Protein AF-A0AAD7H2V1-F1 (afdb_monomer_lite)

Organism: Mycena rosella (NCBI:txid1033263)

pLDDT: mean 71.73, std 13.15, range [46.28, 95.5]

Radius of gyration: 31.64 Å; chains: 1; bounding box: 68×43×81 Å

Foldseek 3Di:
DDDDDDPDDDPPPDPPPPPDPPPPVNDDCVVVVVVCVVPDDPCNVPVPPPCPPPPPPPDPDPPDPVVVVVVVVVVVVVVVVVPDPPDCVVVVCCVVVVPPDDCPPVNVVVVVVVVVLVVQLVVQLVVCVVVVPPPSVVVSPLPDDPVDHDDVPSDDDD

Structure (mmCIF, N/CA/C/O backbone):
data_AF-A0AAD7H2V1-F1
#
_entry.id   AF-A0AAD7H2V1-F1
#
loop_
_atom_site.group_PDB
_atom_site.id
_atom_site.type_symbol
_atom_site.label_atom_id
_atom_site.label_alt_id
_atom_site.label_comp_id
_atom_site.label_asym_id
_atom_site.label_entity_id
_atom_site.label_seq_id
_atom_site.pdbx_PDB_ins_code
_atom_site.Cartn_x
_atom_site.Cartn_y
_atom_site.Cartn_z
_atom_site.occupancy
_atom_site.B_iso_or_equiv
_atom_site.auth_seq_id
_atom_site.auth_comp_id
_atom_site.auth_asym_id
_atom_site.auth_atom_id
_atom_site.pdbx_PDB_model_num
ATOM 1 N N . MET A 1 1 ? -33.883 4.199 36.627 1.00 48.06 1 MET A N 1
ATOM 2 C CA . MET A 1 1 ? -34.108 5.143 35.513 1.00 48.06 1 MET A CA 1
ATOM 3 C C . MET A 1 1 ? -33.776 4.418 34.221 1.00 48.06 1 MET A C 1
ATOM 5 O O . MET A 1 1 ? -32.608 4.176 33.954 1.00 48.06 1 MET A O 1
ATOM 9 N N . THR A 1 2 ? -34.795 3.952 33.507 1.00 51.78 2 THR A N 1
ATOM 10 C CA . THR A 1 2 ? -34.675 3.191 32.256 1.00 51.78 2 THR A CA 1
ATOM 11 C C . THR A 1 2 ? -34.676 4.159 31.074 1.00 51.78 2 THR A C 1
ATOM 13 O O . THR A 1 2 ? -35.550 5.018 30.980 1.00 51.78 2 THR A O 1
ATOM 16 N N . LEU A 1 3 ? -33.671 4.067 30.200 1.00 53.50 3 LEU A N 1
ATOM 17 C CA . LEU A 1 3 ? -33.592 4.879 28.982 1.00 53.50 3 LEU A CA 1
ATOM 18 C C . LEU A 1 3 ? -34.481 4.267 27.881 1.00 53.50 3 LEU A C 1
ATOM 20 O O . LEU A 1 3 ? -34.528 3.040 27.771 1.00 53.50 3 LEU A O 1
ATOM 24 N N . PRO A 1 4 ? -35.176 5.083 27.067 1.00 63.28 4 PRO A N 1
ATOM 25 C CA . PRO A 1 4 ? -36.036 4.588 25.995 1.00 63.28 4 PRO A CA 1
ATOM 26 C C . PRO A 1 4 ? -35.207 3.992 24.847 1.00 63.28 4 PRO A C 1
ATOM 28 O O . PRO A 1 4 ? -34.245 4.603 24.379 1.00 63.28 4 PRO A O 1
ATOM 31 N N . SER A 1 5 ? -35.584 2.796 24.379 1.00 64.69 5 SER A N 1
ATOM 32 C CA . SER A 1 5 ? -34.931 2.136 23.245 1.00 64.69 5 SER A CA 1
ATOM 33 C C . SER A 1 5 ? -35.328 2.817 21.936 1.00 64.69 5 SER A C 1
ATOM 35 O O . SER A 1 5 ? -36.492 2.780 21.535 1.00 64.69 5 SER A O 1
ATOM 37 N N . VAL A 1 6 ? -34.360 3.417 21.251 1.00 64.06 6 VAL A N 1
ATOM 38 C CA . VAL A 1 6 ? -34.561 3.951 19.904 1.00 64.06 6 VAL A CA 1
ATOM 39 C C . VAL A 1 6 ? -34.468 2.784 18.921 1.00 64.06 6 VAL A C 1
ATOM 41 O O . VAL A 1 6 ? -33.397 2.214 18.727 1.00 64.06 6 VAL A O 1
ATOM 44 N N . LEU A 1 7 ? -35.600 2.416 18.317 1.00 57.72 7 LEU A N 1
ATOM 45 C CA . LEU A 1 7 ? -35.663 1.500 17.176 1.00 57.72 7 LEU A CA 1
ATOM 46 C C . LEU A 1 7 ? -35.036 2.192 15.958 1.00 57.72 7 LEU A C 1
ATOM 48 O O . LEU A 1 7 ? -35.721 2.864 15.189 1.00 57.72 7 LEU A O 1
ATOM 52 N N . VAL A 1 8 ? -33.719 2.066 15.800 1.00 63.28 8 VAL A N 1
ATOM 53 C CA . VAL A 1 8 ? -33.036 2.451 14.562 1.00 63.28 8 VAL A CA 1
ATOM 54 C C . VAL A 1 8 ? -33.149 1.266 13.611 1.00 63.28 8 VAL A C 1
ATOM 56 O O . VAL A 1 8 ? -32.552 0.221 13.850 1.00 63.28 8 VAL A O 1
ATOM 59 N N . ALA A 1 9 ? -33.960 1.407 12.563 1.00 62.06 9 ALA A N 1
ATOM 60 C CA . ALA A 1 9 ? -34.000 0.429 11.486 1.00 62.06 9 ALA A CA 1
ATOM 61 C C . ALA A 1 9 ? -32.610 0.349 10.837 1.00 62.06 9 ALA A C 1
ATOM 63 O O . ALA A 1 9 ? -32.081 1.364 10.378 1.00 62.06 9 ALA A O 1
ATOM 64 N N . ASP A 1 10 ? -32.032 -0.849 10.829 1.00 59.53 10 ASP A N 1
ATOM 65 C CA . ASP A 1 10 ? -30.722 -1.133 10.256 1.00 59.53 10 ASP A CA 1
ATOM 66 C C . ASP A 1 10 ? -30.807 -0.944 8.733 1.00 59.53 10 ASP A C 1
ATOM 68 O O . ASP A 1 10 ? -31.414 -1.743 8.013 1.00 59.53 10 ASP A O 1
ATOM 72 N N . GLN A 1 11 ? -30.322 0.196 8.234 1.00 60.22 11 GLN A N 1
ATOM 73 C CA . GLN A 1 11 ? -30.370 0.475 6.804 1.00 60.22 11 GLN A CA 1
ATOM 74 C C . GLN A 1 11 ? -29.371 -0.439 6.099 1.00 60.22 11 GLN A C 1
ATOM 76 O O . GLN A 1 11 ? -28.164 -0.319 6.300 1.00 60.22 11 GLN A O 1
ATOM 81 N N . SER A 1 12 ? -29.874 -1.335 5.244 1.00 62.66 12 SER A N 1
ATOM 82 C CA . SER A 1 12 ? -29.047 -2.207 4.408 1.00 62.66 12 SER A CA 1
ATOM 83 C C . SER A 1 12 ? -27.957 -1.387 3.714 1.00 62.66 12 SER A C 1
ATOM 85 O O . SER A 1 12 ? -28.278 -0.415 3.019 1.00 62.66 12 SER A O 1
ATOM 87 N N . SER A 1 13 ? -26.695 -1.781 3.884 1.00 65.69 13 SER A N 1
ATOM 88 C CA . SER A 1 13 ? -25.516 -1.136 3.305 1.00 65.69 13 SER A CA 1
ATOM 89 C C . SER A 1 13 ? -25.514 -1.254 1.779 1.00 65.69 13 SER A C 1
ATOM 91 O O . SER A 1 13 ? -24.813 -2.062 1.173 1.00 65.69 13 SER A O 1
ATOM 93 N N . LYS A 1 14 ? -26.321 -0.429 1.110 1.00 62.25 14 LYS A N 1
ATOM 94 C CA . LYS A 1 14 ? -26.187 -0.251 -0.333 1.00 62.25 14 LYS A CA 1
ATOM 95 C C . LYS A 1 14 ? -24.824 0.392 -0.588 1.00 62.25 14 LYS A C 1
ATOM 97 O O . LYS A 1 14 ? -24.522 1.411 0.039 1.00 62.25 14 LYS A O 1
ATOM 102 N N . PRO A 1 15 ? -23.998 -0.162 -1.492 1.00 65.62 15 PRO A N 1
ATOM 103 C CA . PRO A 1 15 ? -22.748 0.480 -1.851 1.00 65.62 15 PRO A CA 1
ATOM 104 C C . PRO A 1 15 ? -23.058 1.879 -2.385 1.00 65.62 15 PRO A C 1
ATOM 106 O O . PRO A 1 15 ? -23.955 2.063 -3.221 1.00 65.62 15 PRO A O 1
ATOM 109 N N . PHE A 1 16 ? -22.338 2.861 -1.846 1.00 56.75 16 PHE A N 1
ATOM 110 C CA . PHE A 1 16 ? -22.452 4.261 -2.226 1.00 56.75 16 PHE A CA 1
ATOM 111 C C . PHE A 1 16 ? -22.282 4.385 -3.749 1.00 56.75 16 PHE A C 1
ATOM 113 O O . PHE A 1 16 ? -21.287 3.918 -4.298 1.00 56.75 16 PHE A O 1
ATOM 120 N N . GLY A 1 17 ? -23.277 4.958 -4.435 1.00 60.47 17 GLY A N 1
ATOM 121 C CA . GLY A 1 17 ? -23.267 5.141 -5.895 1.00 60.47 17 GLY A CA 1
ATOM 122 C C . GLY A 1 17 ? -24.005 4.084 -6.731 1.00 60.47 17 GLY A C 1
ATOM 123 O O . GLY A 1 17 ? -24.040 4.215 -7.948 1.00 60.47 17 GLY A O 1
ATOM 124 N N . SER A 1 18 ? -24.637 3.070 -6.126 1.00 57.72 18 SER A N 1
ATOM 125 C CA . SER A 1 18 ? -25.374 2.027 -6.875 1.00 57.72 18 SER A CA 1
ATOM 126 C C . SER A 1 18 ? -26.819 2.379 -7.264 1.00 57.72 18 SER A C 1
ATOM 128 O O . SER A 1 18 ? -27.452 1.624 -7.998 1.00 57.72 18 SER A O 1
ATOM 130 N N . SER A 1 19 ? -27.371 3.498 -6.781 1.00 54.50 19 SER A N 1
ATOM 131 C CA . SER A 1 19 ? -28.797 3.827 -6.946 1.00 54.50 19 SER A CA 1
ATOM 132 C C . SER A 1 19 ? -29.130 4.740 -8.125 1.00 54.50 19 SER A C 1
ATOM 134 O O . SER A 1 19 ? -30.302 5.052 -8.321 1.00 54.50 19 SER A O 1
ATOM 136 N N . LEU A 1 20 ? -28.150 5.158 -8.924 1.00 58.44 20 LEU A N 1
ATOM 137 C CA . LEU A 1 20 ? -28.422 5.837 -10.185 1.00 58.44 20 LEU A CA 1
ATOM 138 C C . LEU A 1 20 ? -27.757 5.072 -11.323 1.00 58.44 20 LEU A C 1
ATOM 140 O O . LEU A 1 20 ? -26.535 4.984 -11.396 1.00 58.44 20 LEU A O 1
ATOM 144 N N . TYR A 1 21 ? -28.581 4.566 -12.239 1.00 59.75 21 TYR A N 1
ATOM 145 C CA . TYR A 1 21 ? -28.178 4.188 -13.589 1.00 59.75 21 TYR A CA 1
ATOM 146 C C . TYR A 1 21 ? -27.732 5.455 -14.336 1.00 59.75 21 TYR A C 1
ATOM 148 O O . TYR A 1 21 ? -28.441 5.982 -15.190 1.00 59.75 21 TYR A O 1
ATOM 156 N N . ILE A 1 22 ? -26.575 6.001 -13.965 1.00 59.75 22 ILE A N 1
ATOM 157 C CA . ILE A 1 22 ? -25.926 7.061 -14.725 1.00 59.75 22 ILE A CA 1
ATOM 158 C C . ILE A 1 22 ? -25.319 6.360 -15.934 1.00 59.75 22 ILE A C 1
ATOM 160 O O . ILE A 1 22 ? -24.298 5.681 -15.831 1.00 59.75 22 ILE A O 1
ATOM 164 N N . SER A 1 23 ? -26.017 6.451 -17.067 1.00 63.59 23 SER A N 1
ATOM 165 C CA . SER A 1 23 ? -25.497 6.012 -18.359 1.00 63.59 23 SER A CA 1
ATOM 166 C C . SER A 1 23 ? -24.095 6.596 -18.540 1.00 63.59 23 SER A C 1
ATOM 168 O O . SER A 1 23 ? -23.890 7.791 -18.342 1.00 63.59 23 SER A O 1
ATOM 170 N N . THR A 1 24 ? -23.113 5.773 -18.900 1.00 63.41 24 THR A N 1
ATOM 171 C CA . THR A 1 24 ? -21.698 6.174 -19.023 1.00 63.41 24 THR A CA 1
ATOM 172 C C . THR A 1 24 ? -21.468 7.323 -20.012 1.00 63.41 24 THR A C 1
ATOM 174 O O . THR A 1 24 ? -20.398 7.924 -20.019 1.00 63.41 24 THR A O 1
ATOM 177 N N . HIS A 1 25 ? -22.477 7.652 -20.822 1.00 68.69 25 HIS A N 1
ATOM 178 C CA . HIS A 1 25 ? -22.484 8.751 -21.781 1.00 68.69 25 HIS A CA 1
ATOM 179 C C . HIS A 1 25 ? -22.916 10.110 -21.204 1.00 68.69 25 HIS A C 1
ATOM 181 O O . HIS A 1 25 ? -22.810 11.107 -21.911 1.00 68.69 25 HIS A O 1
ATOM 187 N N . THR A 1 26 ? -23.404 10.182 -19.959 1.00 74.62 26 THR A N 1
ATOM 188 C CA . THR A 1 26 ? -23.864 11.448 -19.351 1.00 74.62 26 THR A CA 1
ATOM 189 C C . THR A 1 26 ? -22.861 12.074 -18.385 1.00 74.62 26 THR A C 1
ATOM 191 O O . THR A 1 26 ? -23.086 13.192 -17.923 1.00 74.62 26 THR A O 1
ATOM 194 N N . ILE A 1 27 ? -21.757 11.389 -18.074 1.00 83.44 27 ILE A N 1
ATOM 195 C CA . ILE A 1 27 ? -20.725 11.914 -17.176 1.00 83.44 27 ILE A CA 1
ATOM 196 C C . ILE A 1 27 ? -19.677 12.654 -18.002 1.00 83.44 27 ILE A C 1
ATOM 198 O O . ILE A 1 27 ? -18.914 12.045 -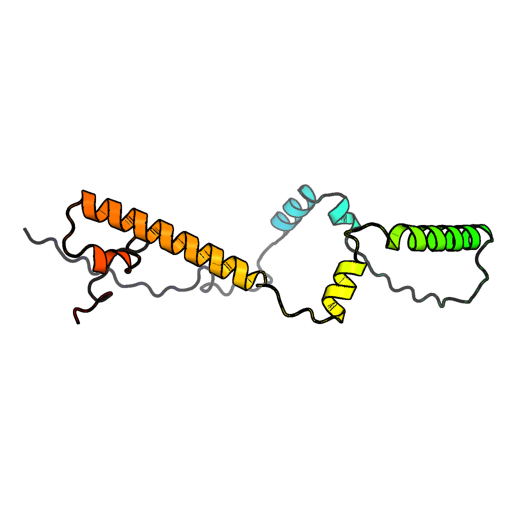18.752 1.00 83.44 27 ILE A O 1
ATOM 202 N N . ASP A 1 28 ? -19.623 13.972 -17.837 1.00 87.19 28 ASP A N 1
ATOM 203 C CA . ASP A 1 28 ? -18.567 14.791 -18.419 1.00 87.19 28 ASP A CA 1
ATOM 204 C C . ASP A 1 28 ? -17.275 14.684 -17.587 1.00 87.19 28 ASP A C 1
ATOM 206 O O . ASP A 1 28 ? -17.210 15.109 -16.432 1.00 87.19 28 ASP A O 1
ATOM 210 N N . PHE A 1 29 ? -16.229 14.111 -18.187 1.00 91.88 29 PHE A N 1
ATOM 211 C CA . PHE A 1 29 ? -14.903 13.961 -17.579 1.00 91.88 29 PHE A CA 1
ATOM 212 C C . PHE A 1 29 ? -13.934 15.098 -17.932 1.00 91.88 29 PHE A C 1
ATOM 214 O O . PHE A 1 29 ? -12.789 15.081 -17.471 1.00 91.88 29 PHE A O 1
ATOM 221 N N . SER A 1 30 ? -14.368 16.098 -18.705 1.00 94.38 30 SER A N 1
ATOM 222 C CA . SER A 1 30 ? -13.568 17.276 -19.066 1.00 94.38 30 SER A CA 1
ATOM 223 C C . SER A 1 30 ? -12.816 17.913 -17.884 1.00 94.38 30 SER A C 1
ATOM 225 O O . SER A 1 30 ? -11.609 18.142 -18.023 1.00 94.38 30 SER A O 1
ATOM 227 N N . PRO A 1 31 ? -13.427 18.136 -16.697 1.00 93.50 31 PRO A N 1
ATOM 228 C CA . PRO A 1 31 ? -12.705 18.736 -15.572 1.00 93.50 31 PRO A CA 1
ATOM 229 C C . PRO A 1 31 ? -11.579 17.840 -15.029 1.00 93.50 31 PRO A C 1
ATOM 231 O O . PRO A 1 31 ? -10.488 18.324 -14.727 1.00 93.50 31 PRO A O 1
ATOM 234 N N . LEU A 1 32 ? -11.800 16.524 -14.960 1.00 89.75 32 LEU A N 1
ATOM 235 C CA . LEU A 1 32 ? -10.793 15.560 -14.498 1.00 89.75 32 LEU A CA 1
ATOM 236 C C . LEU A 1 32 ? -9.619 15.454 -15.477 1.00 89.75 32 LEU A C 1
ATOM 238 O O . LEU A 1 32 ? -8.464 15.349 -15.060 1.00 89.75 32 LEU A O 1
ATOM 242 N N . ILE A 1 33 ? -9.902 15.511 -16.780 1.00 93.94 33 ILE A N 1
ATOM 243 C CA . ILE A 1 33 ? -8.878 15.514 -17.829 1.00 93.94 33 ILE A CA 1
ATOM 244 C C . ILE A 1 33 ? -8.031 16.788 -17.736 1.00 93.94 33 ILE A C 1
ATOM 246 O O . ILE A 1 33 ? -6.803 16.697 -17.749 1.00 93.94 33 ILE A O 1
ATOM 250 N N . ALA A 1 34 ? -8.657 17.955 -17.566 1.00 95.50 34 ALA A N 1
ATOM 251 C CA . ALA A 1 34 ? -7.948 19.224 -17.409 1.00 95.50 34 ALA A CA 1
ATOM 252 C C . ALA A 1 34 ? -7.028 19.214 -16.177 1.00 95.50 34 ALA A C 1
ATOM 254 O O . ALA A 1 34 ? -5.846 19.548 -16.276 1.00 95.50 34 ALA A O 1
ATOM 255 N N . GLN A 1 35 ? -7.534 18.741 -15.035 1.00 94.56 35 GLN A N 1
ATOM 256 C CA . GLN A 1 35 ? -6.745 18.630 -13.809 1.00 94.56 35 GLN A CA 1
ATOM 257 C C . GLN A 1 35 ? -5.583 17.637 -13.955 1.00 94.56 35 GLN A C 1
ATOM 259 O O . GLN A 1 35 ? -4.492 17.868 -13.427 1.00 94.56 35 GLN A O 1
ATOM 264 N N . ARG A 1 36 ? -5.778 16.536 -14.689 1.00 92.06 36 ARG A N 1
ATOM 265 C CA . ARG A 1 36 ? -4.701 15.589 -14.993 1.00 92.06 36 ARG A CA 1
ATOM 266 C C . ARG A 1 36 ? -3.615 16.234 -15.845 1.00 92.06 36 ARG A C 1
ATOM 268 O O . ARG A 1 36 ? -2.448 16.071 -15.510 1.00 92.06 36 ARG A O 1
ATOM 275 N N . LEU A 1 37 ? -3.984 16.946 -16.909 1.00 91.25 37 LEU A N 1
ATOM 276 C CA . LEU A 1 37 ? -3.029 17.620 -17.794 1.00 91.25 37 LEU A CA 1
ATOM 277 C C . LEU A 1 37 ? -2.228 18.688 -17.045 1.00 91.25 37 LEU A C 1
ATOM 279 O O . LEU A 1 37 ? -1.012 18.753 -17.193 1.00 91.25 37 LEU A O 1
ATOM 283 N N . GLN A 1 38 ? -2.884 19.462 -16.178 1.00 94.06 38 GLN A N 1
ATOM 284 C CA . GLN A 1 38 ? -2.218 20.473 -15.356 1.00 94.06 38 GLN A CA 1
ATOM 285 C C . GLN A 1 38 ? -1.161 19.868 -14.417 1.00 94.06 38 GLN A C 1
ATOM 287 O O . GLN A 1 38 ? -0.109 20.465 -14.205 1.00 94.06 38 GLN A O 1
ATOM 292 N N . ASN A 1 39 ? -1.434 18.684 -13.862 1.00 93.44 39 ASN A N 1
ATOM 293 C CA . ASN A 1 39 ? -0.552 18.007 -12.907 1.00 93.44 39 ASN A CA 1
ATOM 294 C C . ASN A 1 39 ? 0.377 16.967 -13.560 1.00 93.44 39 ASN A C 1
ATOM 296 O O . ASN A 1 39 ? 1.125 16.274 -12.867 1.00 93.44 39 ASN A O 1
ATOM 300 N N . GLN A 1 40 ? 0.330 16.816 -14.885 1.00 90.75 40 GLN A N 1
ATOM 301 C CA . GLN A 1 40 ? 1.135 15.833 -15.594 1.00 90.75 40 GLN A CA 1
ATOM 302 C C . GLN A 1 40 ? 2.593 16.287 -15.669 1.00 90.75 40 GLN A C 1
ATOM 304 O O . GLN A 1 40 ? 2.913 17.394 -16.094 1.00 90.75 40 GLN A O 1
ATOM 309 N N . THR A 1 41 ? 3.513 15.400 -15.297 1.00 91.38 41 THR A N 1
ATOM 310 C CA . THR A 1 41 ? 4.945 15.653 -15.472 1.00 91.38 41 THR A CA 1
ATOM 311 C C . THR A 1 41 ? 5.385 15.295 -16.892 1.00 91.38 41 THR A C 1
ATOM 313 O O . THR A 1 41 ? 4.852 14.372 -17.515 1.00 91.38 41 THR A O 1
ATOM 316 N N . LYS A 1 42 ? 6.437 15.964 -17.389 1.00 85.06 42 LYS A N 1
ATOM 317 C CA . LYS A 1 42 ? 7.025 15.711 -18.724 1.00 85.06 42 LYS A CA 1
ATOM 318 C C . LYS A 1 42 ? 7.386 14.238 -18.958 1.00 85.06 42 LYS A C 1
ATOM 320 O O . LYS A 1 42 ? 7.355 13.758 -20.088 1.00 85.06 42 LYS A O 1
ATOM 325 N N . GLN A 1 43 ? 7.744 13.516 -17.896 1.00 83.00 43 GLN A N 1
ATOM 326 C CA . GLN A 1 43 ? 8.079 12.097 -17.975 1.00 83.00 43 GLN A CA 1
ATOM 327 C C . GLN A 1 43 ? 6.840 11.219 -18.169 1.00 83.00 43 GLN A C 1
ATOM 329 O O . GLN A 1 43 ? 6.923 10.230 -18.882 1.00 83.00 43 GLN A O 1
ATOM 334 N N . VAL A 1 44 ? 5.692 11.569 -17.586 1.00 81.75 44 VAL A N 1
ATOM 335 C CA . VAL A 1 44 ? 4.434 10.829 -17.786 1.00 81.75 44 VAL A CA 1
ATOM 336 C C . VAL A 1 44 ? 3.850 11.122 -19.167 1.00 81.75 44 VAL A C 1
ATOM 338 O O . VAL A 1 44 ? 3.315 10.222 -19.807 1.00 81.75 44 VAL A O 1
ATOM 341 N N . GLU A 1 45 ? 3.984 12.360 -19.646 1.00 82.44 45 GLU A N 1
ATOM 342 C CA . GLU A 1 45 ? 3.618 12.757 -21.013 1.00 82.44 45 GLU A CA 1
ATOM 343 C C . GLU A 1 45 ? 4.395 11.954 -22.064 1.00 82.44 45 GLU A C 1
ATOM 345 O O . GLU A 1 45 ? 3.798 11.327 -22.935 1.00 82.44 45 GLU A O 1
ATOM 350 N N . LYS A 1 46 ? 5.726 11.892 -21.938 1.00 81.94 46 LYS A N 1
ATOM 351 C CA . LYS A 1 46 ? 6.605 11.234 -22.922 1.00 81.94 46 LYS A CA 1
ATOM 352 C C . LYS A 1 46 ? 6.863 9.749 -22.654 1.00 81.94 46 LYS A C 1
ATOM 354 O O . LYS A 1 46 ? 7.389 9.050 -23.513 1.00 81.94 46 LYS A O 1
ATOM 359 N N . GLY A 1 47 ? 6.557 9.275 -21.449 1.00 78.31 47 GLY A N 1
ATOM 360 C CA . GLY A 1 47 ? 6.900 7.933 -20.969 1.00 78.31 47 GLY A CA 1
ATOM 361 C C . GLY A 1 47 ? 5.916 6.850 -21.390 1.00 78.31 47 GLY A C 1
ATOM 362 O O . GLY A 1 47 ? 6.196 5.664 -21.205 1.00 78.31 47 GLY A O 1
ATOM 363 N N . THR A 1 48 ? 4.781 7.223 -21.980 1.00 66.25 48 THR A N 1
ATOM 364 C CA . THR A 1 48 ? 3.922 6.242 -22.636 1.00 66.25 48 THR A CA 1
ATOM 365 C C . THR A 1 48 ? 4.568 5.863 -23.960 1.00 66.25 48 THR A C 1
ATOM 367 O O . THR A 1 48 ? 4.645 6.638 -24.907 1.00 66.25 48 THR A O 1
ATOM 370 N N . ARG A 1 49 ? 5.116 4.649 -23.998 1.00 62.97 49 ARG A N 1
ATOM 371 C CA . ARG A 1 49 ? 5.729 4.063 -25.185 1.00 62.97 49 ARG A CA 1
ATOM 372 C C . ARG A 1 49 ? 4.627 3.868 -26.229 1.00 62.97 49 ARG A C 1
ATOM 374 O O . ARG A 1 49 ? 3.974 2.827 -26.247 1.00 62.97 49 ARG A O 1
ATOM 381 N N . THR A 1 50 ? 4.398 4.867 -27.075 1.00 64.44 50 THR A N 1
ATOM 382 C CA . THR A 1 50 ? 3.564 4.736 -28.269 1.00 64.44 50 THR A CA 1
ATOM 383 C C . THR A 1 50 ? 4.302 3.792 -29.204 1.00 64.44 50 THR A C 1
ATOM 385 O O . THR A 1 50 ? 5.208 4.162 -29.946 1.00 64.44 50 THR A O 1
ATOM 388 N N . LYS A 1 51 ? 4.013 2.496 -29.075 1.00 58.81 51 LYS A N 1
ATOM 389 C CA . LYS A 1 51 ? 4.579 1.479 -29.951 1.00 58.81 51 LYS A CA 1
ATOM 390 C C . LYS A 1 51 ? 3.905 1.633 -31.314 1.00 58.81 51 LYS A C 1
ATOM 392 O O . LYS A 1 51 ? 2.991 0.887 -31.639 1.00 58.81 51 LYS A O 1
ATOM 397 N N . THR A 1 52 ? 4.339 2.614 -32.099 1.00 58.19 52 THR A N 1
ATOM 398 C CA . THR A 1 52 ? 4.024 2.691 -33.522 1.00 58.19 52 THR A CA 1
ATOM 399 C C . THR A 1 52 ? 4.828 1.579 -34.176 1.00 58.19 52 THR A C 1
ATOM 401 O O . THR A 1 52 ? 6.034 1.700 -34.388 1.00 58.19 52 THR A O 1
ATOM 404 N N . THR A 1 53 ? 4.198 0.426 -34.378 1.00 58.72 53 THR A N 1
ATOM 405 C CA . THR A 1 53 ? 4.791 -0.703 -35.093 1.00 58.72 53 THR A CA 1
ATOM 406 C C . THR A 1 53 ? 4.888 -0.355 -36.573 1.00 58.72 53 THR A C 1
ATOM 408 O O . THR A 1 53 ? 4.115 -0.852 -37.382 1.00 58.72 53 THR A O 1
ATOM 411 N N . ASN A 1 54 ? 5.847 0.493 -36.933 1.00 53.66 54 ASN A N 1
ATOM 412 C CA . ASN A 1 54 ? 6.362 0.510 -38.292 1.00 53.66 54 ASN A CA 1
ATOM 413 C C . ASN A 1 54 ? 7.324 -0.671 -38.386 1.00 53.66 54 ASN A C 1
ATOM 415 O O . ASN A 1 54 ? 8.478 -0.592 -37.966 1.00 53.66 54 ASN A O 1
ATOM 419 N N . SER A 1 55 ? 6.803 -1.803 -38.856 1.00 52.56 55 SER A N 1
ATOM 420 C CA . SER A 1 55 ? 7.591 -2.974 -39.220 1.00 52.56 55 SER A CA 1
ATOM 421 C C . SER A 1 55 ? 8.391 -2.672 -40.489 1.00 52.56 55 SER A C 1
ATOM 423 O O . SER A 1 55 ? 8.084 -3.164 -41.570 1.00 52.56 55 SER A O 1
ATOM 425 N N . THR A 1 56 ? 9.414 -1.834 -40.384 1.00 49.50 56 THR A N 1
ATOM 426 C CA . THR A 1 56 ? 10.499 -1.853 -41.363 1.00 49.50 56 THR A CA 1
ATOM 427 C C . THR A 1 56 ? 11.381 -3.033 -41.009 1.00 49.50 56 THR A C 1
ATOM 429 O O . THR A 1 56 ? 12.161 -2.977 -40.064 1.00 49.50 56 THR A O 1
ATOM 432 N N . THR A 1 57 ? 11.152 -4.120 -41.741 1.00 50.31 57 THR A N 1
ATOM 433 C CA . THR A 1 57 ? 12.108 -5.181 -42.052 1.00 50.31 57 THR A CA 1
ATOM 434 C C . THR A 1 57 ? 13.550 -4.735 -41.820 1.00 50.31 57 THR A C 1
ATOM 436 O O . THR A 1 57 ? 14.071 -3.902 -42.563 1.00 50.31 57 THR A O 1
ATOM 439 N N . ASP A 1 58 ? 14.173 -5.300 -40.784 1.00 46.28 58 ASP A N 1
ATOM 440 C CA . ASP A 1 58 ? 15.619 -5.304 -40.586 1.00 46.28 58 ASP A CA 1
ATOM 441 C C . ASP A 1 58 ? 16.253 -6.038 -41.776 1.00 46.28 58 ASP A C 1
ATOM 443 O O . ASP A 1 58 ? 16.475 -7.245 -41.757 1.00 46.28 58 ASP A O 1
ATOM 447 N N . SER A 1 59 ? 16.514 -5.304 -42.852 1.00 49.25 59 SER A N 1
ATOM 448 C CA . SER A 1 59 ? 17.556 -5.676 -43.795 1.00 49.25 59 SER A CA 1
ATOM 449 C C . SER A 1 59 ? 18.888 -5.480 -43.079 1.00 49.25 59 SER A C 1
ATOM 451 O O . SER A 1 59 ? 19.188 -4.366 -42.630 1.00 49.25 59 SER A O 1
ATOM 453 N N . GLU A 1 60 ? 19.656 -6.560 -42.978 1.00 55.59 60 GLU A N 1
ATOM 454 C CA . GLU A 1 60 ? 21.029 -6.658 -42.478 1.00 55.59 60 GLU A CA 1
ATOM 455 C C . GLU A 1 60 ? 21.997 -5.773 -43.285 1.00 55.59 60 GLU A C 1
ATOM 457 O O . GLU A 1 60 ? 22.923 -6.245 -43.932 1.00 55.59 60 GLU A O 1
ATOM 462 N N . SER A 1 61 ? 21.803 -4.455 -43.269 1.00 58.06 61 SER A N 1
ATOM 463 C CA . SER A 1 61 ? 22.871 -3.546 -43.653 1.00 58.06 61 SER A CA 1
ATOM 464 C C . SER A 1 61 ? 23.846 -3.513 -42.489 1.00 58.06 61 SER A C 1
ATOM 466 O O . SER A 1 61 ? 23.487 -3.152 -41.360 1.00 58.06 61 SER A O 1
ATOM 468 N N . GLU A 1 62 ? 25.076 -3.943 -42.758 1.00 61.09 62 GLU A N 1
ATOM 469 C CA . GLU A 1 62 ? 26.232 -3.679 -41.915 1.00 61.09 62 GLU A CA 1
ATOM 470 C C . GLU A 1 62 ? 26.177 -2.208 -41.503 1.00 61.09 62 GLU A C 1
ATOM 472 O O . GLU A 1 62 ? 26.419 -1.295 -42.291 1.00 61.09 62 GLU A O 1
ATOM 477 N N . GLY A 1 63 ? 25.728 -1.957 -40.272 1.00 62.50 63 GLY A N 1
ATOM 478 C CA . GLY A 1 63 ? 25.552 -0.594 -39.801 1.00 62.50 63 GLY A CA 1
ATOM 479 C C . GLY A 1 63 ? 26.874 0.159 -39.920 1.00 62.50 63 GLY A C 1
ATOM 480 O O . GLY A 1 63 ? 27.933 -0.447 -39.755 1.00 62.50 63 GLY A O 1
ATOM 481 N N . SER A 1 64 ? 26.798 1.475 -40.164 1.00 80.94 64 SER A N 1
ATOM 482 C CA . SER A 1 64 ? 27.947 2.394 -40.152 1.00 80.94 64 SER A CA 1
ATOM 483 C C . SER A 1 64 ? 28.971 1.985 -39.090 1.00 80.94 64 SER A C 1
ATOM 485 O O . SER A 1 64 ? 28.580 1.664 -37.966 1.00 80.94 64 SER A O 1
ATOM 487 N N . ILE A 1 65 ? 30.264 2.036 -39.417 1.00 82.38 65 ILE A N 1
ATOM 488 C CA . ILE A 1 65 ? 31.388 1.683 -38.528 1.00 82.38 65 ILE A CA 1
ATOM 489 C C . ILE A 1 65 ? 31.183 2.236 -37.106 1.00 82.38 65 ILE A C 1
ATOM 491 O O . ILE A 1 65 ? 31.392 1.540 -36.116 1.00 82.38 65 ILE A O 1
ATOM 495 N N . ARG A 1 66 ? 30.646 3.457 -36.985 1.00 79.50 66 ARG A N 1
ATOM 496 C CA . ARG A 1 66 ? 30.296 4.083 -35.702 1.00 79.50 66 ARG A CA 1
ATOM 497 C C . ARG A 1 66 ? 29.314 3.251 -34.862 1.00 79.50 66 ARG A C 1
ATOM 499 O O . ARG A 1 66 ? 29.487 3.125 -33.654 1.00 79.50 66 ARG A O 1
ATOM 506 N N . ARG A 1 67 ? 28.289 2.664 -35.481 1.00 80.75 67 ARG A N 1
ATOM 507 C CA . ARG A 1 67 ? 27.316 1.767 -34.838 1.00 80.75 67 ARG A CA 1
ATOM 508 C C . ARG A 1 67 ? 27.970 0.460 -34.396 1.00 80.75 67 ARG A C 1
ATOM 510 O O . ARG A 1 67 ? 27.624 -0.034 -33.327 1.00 80.75 67 ARG A O 1
ATOM 517 N N . GLN A 1 68 ? 28.907 -0.079 -35.176 1.00 86.56 68 GLN A N 1
ATOM 518 C CA . GLN A 1 68 ? 29.662 -1.275 -34.787 1.00 86.56 68 GLN A CA 1
ATOM 519 C C . GLN A 1 68 ? 30.546 -0.996 -33.565 1.00 86.56 68 GLN A C 1
ATOM 521 O O . GLN A 1 68 ? 30.498 -1.756 -32.600 1.00 86.56 68 GLN A O 1
ATOM 526 N N . ILE A 1 69 ? 31.242 0.148 -33.551 1.00 90.00 69 ILE A N 1
ATOM 527 C CA .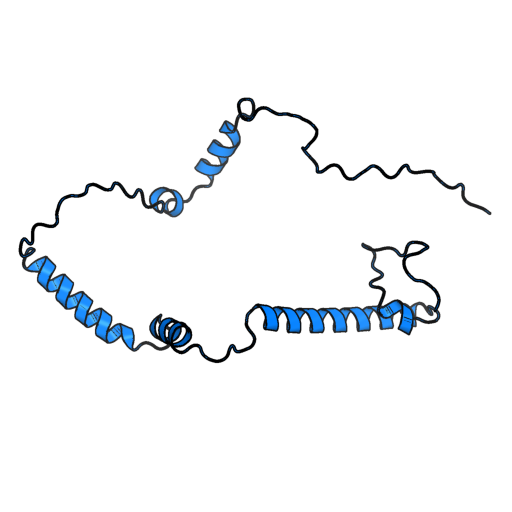 ILE A 1 69 ? 32.022 0.616 -32.395 1.00 90.00 69 ILE A CA 1
ATOM 528 C C . ILE A 1 69 ? 31.121 0.758 -31.168 1.00 90.00 69 ILE A C 1
ATOM 530 O O . ILE A 1 69 ? 31.439 0.220 -30.113 1.00 90.00 69 ILE A O 1
ATOM 534 N N . PHE A 1 70 ? 29.963 1.415 -31.293 1.00 88.69 70 PHE A N 1
ATOM 535 C CA . PHE A 1 70 ? 29.045 1.552 -30.162 1.00 88.69 70 PHE A CA 1
ATOM 536 C C . PHE A 1 70 ? 28.497 0.212 -29.673 1.00 88.69 70 PHE A C 1
ATOM 538 O O . PHE A 1 70 ? 28.362 0.035 -28.465 1.00 88.69 70 PHE A O 1
ATOM 545 N N . ARG A 1 71 ? 28.200 -0.737 -30.569 1.00 86.25 71 ARG A N 1
ATOM 546 C CA . ARG A 1 71 ? 27.776 -2.088 -30.174 1.00 86.25 71 ARG A CA 1
ATOM 547 C C . ARG A 1 71 ? 28.869 -2.787 -29.372 1.00 86.25 71 ARG A C 1
ATOM 549 O O . ARG A 1 71 ? 28.583 -3.256 -28.278 1.00 86.25 71 ARG A O 1
ATOM 556 N N . LYS A 1 72 ? 30.105 -2.783 -29.876 1.00 89.44 72 LYS A N 1
ATOM 557 C CA . LYS A 1 72 ? 31.260 -3.387 -29.198 1.00 89.44 72 LYS A CA 1
ATOM 558 C C . LYS A 1 72 ? 31.563 -2.714 -27.860 1.00 89.44 72 LYS A C 1
ATOM 560 O O . LYS A 1 72 ? 31.804 -3.393 -26.874 1.00 89.44 72 LYS A O 1
ATOM 565 N N . PHE A 1 73 ? 31.452 -1.391 -27.794 1.00 91.06 73 PHE A N 1
ATOM 566 C CA . PHE A 1 73 ? 31.613 -0.636 -26.554 1.00 91.06 73 PHE A CA 1
ATOM 567 C C . PHE A 1 73 ? 30.565 -1.016 -25.496 1.00 91.06 73 PHE A C 1
ATOM 569 O O . PHE A 1 73 ? 30.918 -1.243 -24.344 1.00 91.06 73 PHE A O 1
ATOM 576 N N . HIS A 1 74 ? 29.286 -1.131 -25.875 1.00 87.00 74 HIS A N 1
ATOM 577 C CA . HIS A 1 74 ? 28.230 -1.558 -24.948 1.00 87.00 74 HIS A CA 1
ATOM 578 C C . HIS A 1 74 ? 28.358 -3.029 -24.547 1.00 87.00 74 HIS A C 1
ATOM 580 O O . HIS A 1 74 ? 27.968 -3.383 -23.439 1.00 87.00 74 HIS A O 1
ATOM 586 N N . GLU A 1 75 ? 28.874 -3.880 -25.434 1.00 86.25 75 GLU A N 1
ATOM 587 C CA . GLU A 1 75 ? 29.162 -5.286 -25.144 1.00 86.25 75 GLU A CA 1
ATOM 588 C C . GLU A 1 75 ? 30.205 -5.401 -24.022 1.00 86.25 75 GLU A C 1
ATOM 590 O O . GLU A 1 75 ? 29.916 -6.029 -23.006 1.00 86.25 75 GLU A O 1
ATOM 595 N N . ILE A 1 76 ? 31.324 -4.675 -24.142 1.00 86.44 76 ILE A N 1
ATOM 596 C CA . ILE A 1 76 ? 32.371 -4.588 -23.108 1.00 86.44 76 ILE A CA 1
ATOM 597 C C . ILE A 1 76 ? 31.800 -4.011 -21.806 1.00 86.44 76 ILE A C 1
ATOM 599 O O . ILE A 1 76 ? 31.959 -4.591 -20.736 1.00 86.44 76 ILE A O 1
ATOM 603 N N . PHE A 1 77 ? 31.054 -2.905 -21.887 1.00 83.25 77 PHE A N 1
ATOM 604 C CA . PHE A 1 77 ? 30.450 -2.295 -20.700 1.00 83.25 77 PHE A CA 1
ATOM 605 C C . PHE A 1 77 ? 29.488 -3.240 -19.978 1.00 83.25 77 PHE A C 1
ATOM 607 O O . PHE A 1 77 ? 29.427 -3.247 -18.753 1.00 83.25 77 PHE A O 1
ATOM 614 N N . LYS A 1 78 ? 28.720 -4.039 -20.722 1.00 78.12 78 LYS A N 1
ATOM 615 C CA . LYS A 1 78 ? 27.785 -5.011 -20.151 1.00 78.12 78 LYS A CA 1
ATOM 616 C C . LYS A 1 78 ? 28.516 -6.182 -19.493 1.00 78.12 78 LYS A C 1
ATOM 618 O O . LYS A 1 78 ? 28.018 -6.697 -18.493 1.00 78.12 78 LYS A O 1
ATOM 623 N N . GLU A 1 79 ? 29.662 -6.584 -20.037 1.00 74.81 79 GLU A N 1
ATOM 624 C CA . GLU A 1 79 ? 30.532 -7.608 -19.456 1.00 74.81 79 GLU A CA 1
ATOM 625 C C . GLU A 1 79 ? 31.113 -7.146 -18.110 1.00 74.81 79 GLU A C 1
ATOM 627 O O . GLU A 1 79 ? 30.990 -7.860 -17.113 1.00 74.81 79 GLU A O 1
ATOM 632 N N . ASP A 1 80 ? 31.604 -5.906 -18.036 1.00 70.19 80 ASP A N 1
ATOM 633 C CA . ASP A 1 80 ? 32.135 -5.326 -16.795 1.00 70.19 80 ASP A CA 1
ATOM 634 C C . ASP A 1 80 ? 31.037 -5.047 -15.752 1.00 70.19 80 ASP A C 1
ATOM 636 O O . ASP A 1 80 ? 31.221 -5.256 -14.549 1.00 70.19 80 ASP A O 1
ATOM 640 N N . GLN A 1 81 ? 29.850 -4.618 -16.192 1.00 65.19 81 GLN A N 1
ATOM 641 C CA . GLN A 1 81 ? 28.739 -4.275 -15.299 1.00 65.19 81 GLN A CA 1
ATOM 642 C C . GLN A 1 81 ? 28.037 -5.509 -14.705 1.00 65.19 81 GLN A C 1
ATOM 644 O O . GLN A 1 81 ? 27.388 -5.402 -13.663 1.00 65.19 81 GLN A O 1
ATOM 649 N N . ALA A 1 82 ? 28.201 -6.693 -15.307 1.00 55.91 82 ALA A N 1
ATOM 650 C CA . ALA A 1 82 ? 27.640 -7.949 -14.803 1.00 55.91 82 ALA A CA 1
ATOM 651 C C . ALA A 1 82 ? 28.270 -8.430 -13.477 1.00 55.91 82 ALA A C 1
ATOM 653 O O . ALA A 1 82 ? 27.767 -9.381 -12.879 1.00 55.91 82 ALA A O 1
ATOM 654 N N . ARG A 1 83 ? 29.345 -7.782 -13.000 1.00 56.38 83 ARG A N 1
ATOM 655 C CA . ARG A 1 83 ? 30.048 -8.129 -11.752 1.00 56.38 83 ARG A CA 1
ATOM 656 C C . ARG A 1 83 ? 29.776 -7.209 -10.564 1.00 56.38 83 ARG A C 1
ATOM 658 O O . ARG A 1 83 ? 30.289 -7.482 -9.482 1.00 56.38 83 ARG A O 1
ATOM 665 N N . ALA A 1 84 ? 28.978 -6.152 -10.718 1.00 57.06 84 ALA A N 1
ATOM 666 C CA . ALA A 1 84 ? 28.616 -5.318 -9.576 1.00 57.06 84 ALA A CA 1
ATOM 667 C C . ALA A 1 84 ? 27.616 -6.070 -8.666 1.00 57.06 84 ALA A C 1
ATOM 669 O O . ALA A 1 84 ? 26.519 -6.404 -9.140 1.00 57.06 84 ALA A O 1
ATOM 670 N N . PRO A 1 85 ? 27.955 -6.335 -7.386 1.00 53.03 85 PRO A N 1
ATOM 671 C CA . PRO A 1 85 ? 27.036 -6.970 -6.443 1.00 53.03 85 PRO A CA 1
ATOM 672 C C . PRO A 1 85 ? 25.763 -6.121 -6.310 1.00 53.03 85 PRO A C 1
ATOM 674 O O . PRO A 1 85 ? 25.835 -4.902 -6.147 1.00 53.03 85 PRO A O 1
ATOM 677 N N . GLY A 1 86 ? 24.597 -6.759 -6.435 1.00 63.12 86 GLY A N 1
ATOM 678 C CA . GLY A 1 86 ? 23.283 -6.109 -6.360 1.00 63.12 86 GLY A CA 1
ATOM 679 C C . GLY A 1 86 ? 22.566 -5.815 -7.688 1.00 63.12 86 GLY A C 1
ATOM 680 O O . GLY A 1 86 ? 21.494 -5.203 -7.674 1.00 63.12 86 GLY A O 1
ATOM 681 N N . THR A 1 87 ? 23.082 -6.246 -8.844 1.00 58.69 87 THR A N 1
ATOM 682 C CA . THR A 1 87 ? 22.364 -6.109 -10.131 1.00 58.69 87 THR A CA 1
ATOM 683 C C . THR A 1 87 ? 21.684 -7.411 -10.572 1.00 58.69 87 THR A C 1
ATOM 685 O O . THR A 1 87 ? 21.905 -8.482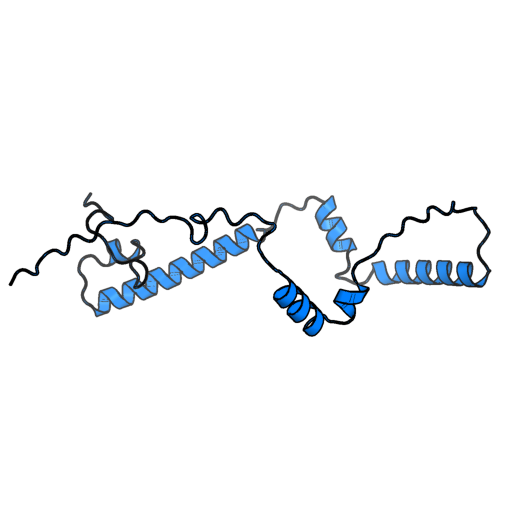 -10.015 1.00 58.69 87 THR A O 1
ATOM 688 N N . ALA A 1 88 ? 20.772 -7.305 -11.547 1.00 60.09 88 ALA A N 1
ATOM 689 C CA . ALA A 1 88 ? 19.722 -8.266 -11.923 1.00 60.09 88 ALA A CA 1
ATOM 690 C C . ALA A 1 88 ? 20.123 -9.748 -12.111 1.00 60.09 88 ALA A C 1
ATOM 692 O O . ALA A 1 88 ? 19.235 -10.597 -12.187 1.00 60.09 88 ALA A O 1
ATOM 693 N N . VAL A 1 89 ? 21.415 -10.071 -12.156 1.00 62.69 89 VAL A N 1
ATOM 694 C CA . VAL A 1 89 ? 21.941 -11.441 -12.138 1.00 62.69 89 VAL A CA 1
ATOM 695 C C . VAL A 1 89 ? 21.570 -12.159 -10.842 1.00 62.69 89 VAL A C 1
ATOM 697 O O . VAL A 1 89 ? 21.057 -13.268 -10.911 1.00 62.69 89 VAL A O 1
ATOM 700 N N . GLU A 1 90 ? 21.700 -11.519 -9.677 1.00 65.00 90 GLU A N 1
ATOM 701 C CA . GLU A 1 90 ? 21.276 -12.115 -8.398 1.00 65.00 90 GLU A CA 1
ATOM 702 C C . GLU A 1 90 ? 19.772 -12.392 -8.384 1.00 65.00 90 GLU A C 1
ATOM 704 O O . GLU A 1 90 ? 19.320 -13.425 -7.897 1.00 65.00 90 GLU A O 1
ATOM 709 N N . ARG A 1 91 ? 18.980 -11.496 -8.990 1.00 65.00 91 ARG A N 1
ATOM 710 C CA . ARG A 1 91 ? 17.541 -11.706 -9.170 1.00 65.00 91 ARG A CA 1
ATOM 711 C C . ARG A 1 91 ? 17.286 -12.897 -10.090 1.00 65.00 91 ARG A C 1
ATOM 713 O O . ARG A 1 91 ? 16.475 -13.737 -9.733 1.00 65.00 91 ARG A O 1
ATOM 720 N N . LYS A 1 92 ? 17.972 -12.997 -11.231 1.00 67.12 92 LYS A N 1
ATOM 721 C CA . LYS A 1 92 ? 17.827 -14.128 -12.156 1.00 67.12 92 LYS A CA 1
ATOM 722 C C . LYS A 1 92 ? 18.205 -15.448 -11.482 1.00 67.12 92 LYS A C 1
ATOM 724 O O . LYS A 1 92 ? 17.420 -16.379 -11.526 1.00 67.12 92 LYS A O 1
ATOM 729 N N . VAL A 1 93 ? 19.327 -15.493 -10.768 1.00 65.31 93 VAL A N 1
ATOM 730 C CA . VAL A 1 93 ? 19.752 -16.661 -9.983 1.00 65.31 93 VAL A CA 1
ATOM 731 C C . VAL A 1 93 ? 18.721 -17.000 -8.903 1.00 65.31 93 VAL A C 1
ATOM 733 O O . VAL A 1 93 ? 18.372 -18.162 -8.755 1.00 65.31 93 VAL A O 1
ATOM 736 N N . ARG A 1 94 ? 18.148 -16.010 -8.204 1.00 62.59 94 ARG A N 1
ATOM 737 C CA . ARG A 1 94 ? 17.074 -16.236 -7.218 1.00 62.59 94 ARG A CA 1
ATOM 738 C C . ARG A 1 94 ? 15.788 -16.787 -7.842 1.00 62.59 94 ARG A C 1
ATOM 740 O O . ARG A 1 94 ? 15.073 -17.538 -7.187 1.00 62.59 94 ARG A O 1
ATOM 747 N N . TRP A 1 95 ? 15.467 -16.377 -9.067 1.00 67.31 95 TRP A N 1
ATOM 748 C CA . TRP A 1 95 ? 14.297 -16.858 -9.806 1.00 67.31 95 TRP A CA 1
ATOM 749 C C . TRP A 1 95 ? 14.525 -18.254 -10.404 1.00 67.31 95 TRP A C 1
ATOM 751 O O . TRP A 1 95 ? 13.639 -19.095 -10.298 1.00 67.31 95 TRP A O 1
ATOM 761 N N . ASP A 1 96 ? 15.709 -18.516 -10.962 1.00 66.88 96 ASP A N 1
ATOM 762 C CA . ASP A 1 96 ? 16.049 -19.775 -11.635 1.00 66.88 96 ASP A CA 1
ATOM 763 C C . ASP A 1 96 ? 16.407 -20.891 -10.639 1.00 66.88 96 ASP A C 1
ATOM 765 O O . ASP A 1 96 ? 16.051 -22.046 -10.850 1.00 66.88 96 ASP A O 1
ATOM 769 N N . MET A 1 97 ? 17.084 -20.568 -9.529 1.00 63.81 97 MET A N 1
ATOM 770 C CA . MET A 1 97 ? 17.515 -21.566 -8.540 1.00 63.81 97 MET A CA 1
ATOM 771 C C . MET A 1 97 ? 16.441 -21.939 -7.520 1.00 63.81 97 MET A C 1
ATOM 773 O O . MET A 1 97 ? 16.751 -22.675 -6.584 1.00 63.81 97 MET A O 1
ATOM 777 N N . GLY A 1 98 ? 15.207 -21.437 -7.671 1.00 60.12 98 GLY A N 1
ATOM 778 C CA . GLY A 1 98 ? 14.065 -21.835 -6.844 1.00 60.12 98 GLY A CA 1
ATOM 779 C C . GLY A 1 98 ? 14.410 -21.899 -5.359 1.00 60.12 98 GLY A C 1
ATOM 780 O O . GLY A 1 98 ? 14.054 -22.866 -4.688 1.00 60.12 98 GLY A O 1
ATOM 781 N N . THR A 1 99 ? 15.199 -20.932 -4.872 1.00 55.44 99 THR A N 1
ATOM 782 C CA . THR A 1 99 ? 15.780 -21.000 -3.534 1.00 55.44 99 THR A CA 1
ATOM 783 C C . THR A 1 99 ? 14.627 -21.092 -2.553 1.00 55.44 99 THR A C 1
ATOM 785 O O . THR A 1 99 ? 13.792 -20.185 -2.518 1.00 55.44 99 THR A O 1
ATOM 788 N N . THR A 1 100 ? 14.565 -22.211 -1.822 1.00 58.84 100 THR A N 1
ATOM 789 C CA . THR A 1 100 ? 13.608 -22.505 -0.749 1.00 58.84 100 THR A CA 1
ATOM 790 C C . THR A 1 100 ? 13.213 -21.214 -0.067 1.00 58.84 100 THR A C 1
ATOM 792 O O . THR A 1 100 ? 14.054 -20.572 0.566 1.00 58.84 100 THR A O 1
ATOM 795 N N . ALA A 1 101 ? 11.973 -20.801 -0.320 1.00 53.88 101 ALA A N 1
ATOM 796 C CA . ALA A 1 101 ? 11.472 -19.484 0.000 1.00 53.88 101 ALA A CA 1
ATOM 797 C C . ALA A 1 101 ? 11.811 -19.138 1.454 1.00 53.88 101 ALA A C 1
ATOM 799 O O . ALA A 1 101 ? 11.173 -19.624 2.386 1.00 53.88 101 ALA A O 1
ATOM 800 N N . GLY A 1 102 ? 12.804 -18.263 1.650 1.00 59.72 102 GLY A N 1
ATOM 801 C CA . GLY A 1 102 ? 12.865 -17.475 2.873 1.00 59.72 102 GLY A CA 1
ATOM 802 C C . GLY A 1 102 ? 11.503 -16.797 3.050 1.00 59.72 102 GLY A C 1
ATOM 803 O O . GLY A 1 102 ? 10.850 -16.526 2.033 1.00 59.72 102 GLY A O 1
ATOM 804 N N . PRO A 1 103 ? 11.044 -16.567 4.292 1.00 58.38 103 PRO A N 1
ATOM 805 C CA . PRO A 1 103 ? 9.709 -16.055 4.564 1.00 58.38 103 PRO A CA 1
ATOM 806 C C . PRO A 1 103 ? 9.442 -14.847 3.660 1.00 58.38 103 PRO A C 1
ATOM 808 O O . PRO A 1 103 ? 10.048 -13.789 3.815 1.00 58.38 103 PRO A O 1
ATOM 811 N N . GLY A 1 104 ? 8.609 -15.045 2.633 1.00 65.62 104 GLY A N 1
ATOM 812 C CA . GLY A 1 104 ? 8.348 -14.019 1.631 1.00 65.62 104 GLY A CA 1
ATOM 813 C C . GLY A 1 104 ? 7.668 -12.812 2.271 1.00 65.62 104 GLY A C 1
ATOM 814 O O . GLY A 1 104 ? 7.371 -12.810 3.465 1.00 65.62 104 GLY A O 1
ATOM 815 N N . ASN A 1 105 ? 7.334 -11.796 1.474 1.00 73.00 105 ASN A N 1
ATOM 816 C CA . ASN A 1 105 ? 6.601 -10.624 1.973 1.00 73.00 105 ASN A CA 1
ATOM 817 C C . ASN A 1 105 ? 5.385 -11.008 2.837 1.00 73.00 105 ASN A C 1
ATOM 819 O O . ASN A 1 105 ? 5.130 -10.356 3.840 1.00 73.00 105 ASN A O 1
ATOM 823 N N . ALA A 1 106 ? 4.693 -12.100 2.495 1.00 72.62 106 ALA A N 1
ATOM 824 C CA . ALA A 1 106 ? 3.585 -12.642 3.278 1.00 72.62 106 ALA A CA 1
ATOM 825 C C . ALA A 1 106 ? 3.991 -13.090 4.693 1.00 72.62 106 ALA A C 1
ATOM 827 O O . ALA A 1 106 ? 3.292 -12.792 5.656 1.00 72.62 106 ALA A O 1
ATOM 828 N N . ALA A 1 107 ? 5.125 -13.768 4.848 1.00 73.88 107 ALA A N 1
ATOM 829 C CA . ALA A 1 107 ? 5.589 -14.216 6.154 1.00 73.88 107 ALA A CA 1
ATOM 830 C C . ALA A 1 107 ? 6.190 -13.064 6.977 1.00 73.88 107 ALA A C 1
ATOM 832 O O . ALA A 1 107 ? 5.963 -13.012 8.181 1.00 73.88 107 ALA A O 1
ATOM 833 N N . ASN A 1 108 ? 6.838 -12.082 6.338 1.00 78.12 108 ASN A N 1
ATOM 834 C CA . ASN A 1 108 ? 7.217 -10.829 7.005 1.00 78.12 108 ASN A CA 1
ATOM 835 C C . ASN A 1 108 ? 5.987 -10.017 7.449 1.00 78.12 108 ASN A C 1
ATOM 837 O O . ASN A 1 108 ? 5.983 -9.422 8.522 1.00 78.12 108 ASN A O 1
ATOM 841 N N . ALA A 1 109 ? 4.917 -10.014 6.649 1.00 78.06 109 ALA A N 1
ATOM 842 C CA . ALA A 1 109 ? 3.653 -9.392 7.026 1.00 78.06 109 ALA A CA 1
ATOM 843 C C . ALA A 1 109 ? 2.985 -10.139 8.189 1.00 78.06 109 ALA A C 1
ATOM 845 O O . ALA A 1 109 ? 2.494 -9.499 9.114 1.00 78.06 109 ALA A O 1
ATOM 846 N N . ALA A 1 110 ? 3.014 -11.475 8.191 1.00 79.44 110 ALA A N 1
ATOM 847 C CA . ALA A 1 110 ? 2.471 -12.285 9.278 1.00 79.44 110 ALA A CA 1
ATOM 848 C C . ALA A 1 110 ? 3.222 -12.057 10.601 1.00 79.44 110 ALA A C 1
ATOM 850 O O . ALA A 1 110 ? 2.590 -11.886 11.643 1.00 79.44 110 ALA A O 1
ATOM 851 N N . THR A 1 111 ? 4.558 -11.995 10.574 1.00 82.25 111 THR A N 1
ATOM 852 C CA . THR A 1 111 ? 5.356 -11.709 11.777 1.00 82.25 111 THR A CA 1
ATOM 853 C C . THR A 1 111 ? 5.131 -10.287 12.282 1.00 82.25 111 THR A C 1
ATOM 855 O O . THR A 1 111 ? 4.947 -10.092 13.486 1.00 82.25 111 THR A O 1
ATOM 858 N N . ALA A 1 112 ? 5.060 -9.301 11.382 1.00 85.31 112 ALA A N 1
ATOM 859 C CA . ALA A 1 112 ? 4.720 -7.926 11.737 1.00 85.31 112 ALA A CA 1
ATOM 860 C C . ALA A 1 112 ? 3.311 -7.827 12.349 1.00 85.31 112 ALA A C 1
ATOM 862 O O . ALA A 1 112 ? 3.140 -7.213 13.402 1.00 85.31 112 ALA A O 1
ATOM 863 N N . ALA A 1 113 ? 2.314 -8.485 11.750 1.00 82.25 113 ALA A N 1
ATOM 864 C CA . ALA A 1 113 ? 0.945 -8.518 12.259 1.00 82.25 113 ALA A CA 1
ATOM 865 C C . ALA A 1 113 ? 0.864 -9.173 13.647 1.00 82.25 113 ALA A C 1
ATOM 867 O O . ALA A 1 113 ? 0.231 -8.622 14.547 1.00 82.25 113 ALA A O 1
ATOM 868 N N . ALA A 1 114 ? 1.560 -10.295 13.863 1.00 84.69 114 ALA A N 1
ATOM 869 C CA . ALA A 1 114 ? 1.617 -10.962 15.164 1.00 84.69 114 ALA A CA 1
ATOM 870 C C . ALA A 1 114 ? 2.254 -10.073 16.248 1.00 84.69 114 ALA A C 1
ATOM 872 O O . ALA A 1 114 ? 1.771 -10.023 17.382 1.00 84.69 114 ALA A O 1
ATOM 873 N N . ALA A 1 115 ? 3.313 -9.331 15.903 1.00 87.94 115 ALA A N 1
ATOM 874 C CA . ALA A 1 115 ? 3.945 -8.385 16.818 1.00 87.94 115 ALA A CA 1
ATOM 875 C C . ALA A 1 115 ? 2.992 -7.241 17.202 1.00 87.94 115 ALA A C 1
ATOM 877 O O . ALA A 1 115 ? 2.868 -6.921 18.386 1.00 87.94 115 ALA A O 1
ATOM 878 N N . VAL A 1 116 ? 2.277 -6.672 16.226 1.00 86.81 116 VAL A N 1
ATOM 879 C CA . VAL A 1 116 ? 1.277 -5.614 16.451 1.00 86.81 116 VAL A CA 1
ATOM 880 C C . VAL A 1 116 ? 0.105 -6.120 17.298 1.00 86.81 116 VAL A C 1
ATOM 882 O O . VAL A 1 116 ? -0.310 -5.448 18.241 1.00 86.81 116 VAL A O 1
ATOM 885 N N . ALA A 1 117 ? -0.398 -7.325 17.031 1.00 84.62 117 ALA A N 1
ATOM 886 C CA . ALA A 1 117 ? -1.462 -7.926 17.832 1.00 84.62 117 ALA A CA 1
ATOM 887 C C . ALA A 1 117 ? -1.029 -8.110 19.298 1.00 84.62 117 ALA A C 1
ATOM 889 O O . ALA A 1 117 ? -1.775 -7.787 20.224 1.00 84.62 117 ALA A O 1
ATOM 890 N N . LYS A 1 118 ? 0.215 -8.551 19.531 1.00 87.19 118 LYS A N 1
ATOM 891 C CA . LYS A 1 118 ? 0.767 -8.726 20.882 1.00 87.19 118 LYS A CA 1
ATOM 892 C C . LYS A 1 118 ? 0.905 -7.398 21.632 1.00 87.19 118 LYS A C 1
ATOM 894 O O . LYS A 1 118 ? 0.556 -7.317 22.814 1.00 87.19 118 LYS A O 1
ATOM 899 N N . THR A 1 119 ? 1.396 -6.345 20.980 1.00 87.44 119 THR A N 1
ATOM 900 C CA . THR A 1 119 ? 1.508 -5.021 21.616 1.00 87.44 119 THR A CA 1
ATOM 901 C C . THR A 1 119 ? 0.130 -4.435 21.928 1.00 87.44 119 THR A C 1
ATOM 903 O O . THR A 1 119 ? -0.065 -3.913 23.026 1.00 87.44 119 THR A O 1
ATOM 906 N N . ALA A 1 120 ? -0.855 -4.611 21.044 1.00 84.50 120 ALA A N 1
ATOM 907 C CA . ALA A 1 120 ? -2.237 -4.203 21.291 1.00 84.50 120 ALA A CA 1
ATOM 908 C C . ALA A 1 120 ? -2.882 -4.972 22.460 1.00 84.50 120 ALA A C 1
ATOM 910 O O . ALA A 1 120 ? -3.480 -4.366 23.348 1.00 84.50 120 ALA A O 1
ATOM 911 N N . ALA A 1 121 ? -2.718 -6.296 22.525 1.00 84.44 121 ALA A N 1
ATOM 912 C CA . ALA A 1 121 ? -3.251 -7.101 23.626 1.00 84.44 121 ALA A CA 1
ATOM 913 C C . ALA A 1 121 ? -2.663 -6.675 24.984 1.00 84.44 121 ALA A C 1
ATOM 915 O O . ALA A 1 121 ? -3.387 -6.506 25.968 1.00 84.44 121 ALA A O 1
ATOM 916 N N . THR A 1 122 ? -1.348 -6.430 25.038 1.00 86.94 122 THR A N 1
ATOM 917 C CA . THR A 1 122 ? -0.683 -5.982 26.274 1.00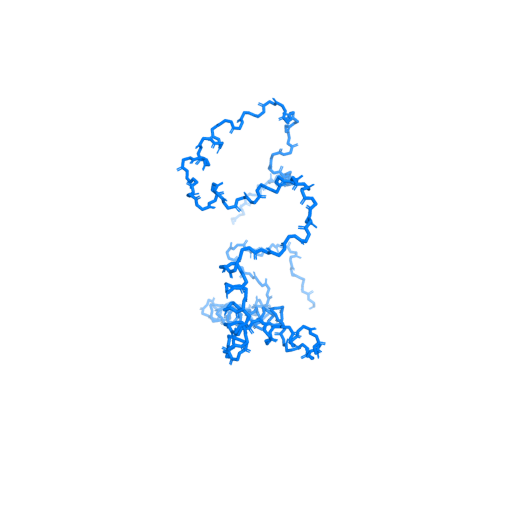 86.94 122 THR A CA 1
ATOM 918 C C . THR A 1 122 ? -1.095 -4.571 26.701 1.00 86.94 122 THR A C 1
ATOM 920 O O . THR A 1 122 ? -1.257 -4.331 27.899 1.00 86.94 122 THR A O 1
ATOM 923 N N . SER A 1 123 ? -1.297 -3.637 25.765 1.00 85.62 123 SER A N 1
ATOM 924 C CA . SER A 1 123 ? -1.767 -2.285 26.093 1.00 85.62 123 SER A CA 1
ATOM 925 C C . SER A 1 123 ? -3.208 -2.298 26.615 1.00 85.62 123 SER A C 1
ATOM 927 O O . SER A 1 123 ? -3.484 -1.682 27.647 1.00 85.62 123 SER A O 1
ATOM 929 N N . ARG A 1 124 ? -4.099 -3.081 25.991 1.00 82.44 124 ARG A N 1
ATOM 930 C CA . ARG A 1 124 ? -5.483 -3.282 26.455 1.00 82.44 124 ARG A CA 1
ATOM 931 C C . ARG A 1 124 ? -5.532 -3.900 27.848 1.00 82.44 124 ARG A C 1
ATOM 933 O O . ARG A 1 124 ? -6.234 -3.387 28.714 1.00 82.44 124 ARG A O 1
ATOM 940 N N . ALA A 1 125 ? -4.735 -4.940 28.103 1.00 83.94 125 ALA A N 1
ATOM 941 C CA . ALA A 1 125 ? -4.667 -5.572 29.421 1.00 83.94 125 ALA A CA 1
ATOM 942 C C . ALA A 1 125 ? -4.238 -4.582 30.520 1.00 83.94 125 ALA A C 1
ATOM 944 O O . ALA A 1 125 ? -4.813 -4.583 31.609 1.00 83.94 125 ALA A O 1
ATOM 945 N N . LYS A 1 126 ? -3.271 -3.695 30.236 1.00 86.56 126 LYS A N 1
ATOM 946 C CA . LYS A 1 126 ? -2.864 -2.629 31.170 1.00 86.56 126 LYS A CA 1
ATOM 947 C C . LYS A 1 126 ? -4.008 -1.657 31.459 1.00 86.56 126 LYS A C 1
ATOM 949 O O . LYS A 1 126 ? -4.235 -1.326 32.621 1.00 86.56 126 LYS A O 1
ATOM 954 N N . LEU A 1 127 ? -4.734 -1.232 30.426 1.00 84.56 127 LEU A N 1
A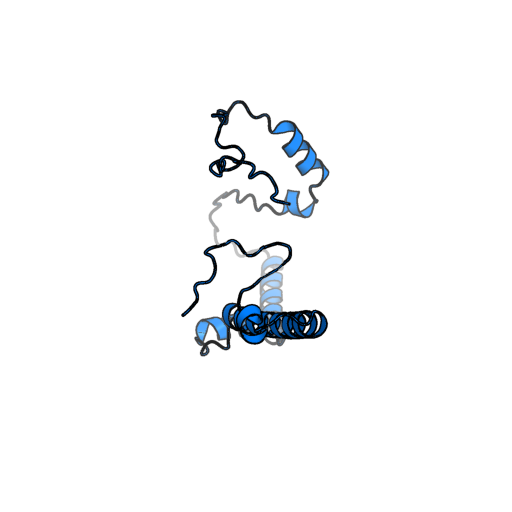TOM 955 C CA . LEU A 1 127 ? -5.853 -0.296 30.553 1.00 84.56 127 LEU A CA 1
ATOM 956 C C . LEU A 1 127 ? -7.004 -0.913 31.358 1.00 84.56 127 LEU A C 1
ATOM 958 O O . LEU A 1 127 ? -7.478 -0.305 32.315 1.00 84.56 127 LEU A O 1
ATOM 962 N N . PHE A 1 128 ? -7.392 -2.152 31.053 1.00 85.12 128 PHE A N 1
ATOM 963 C CA . PHE A 1 128 ? -8.436 -2.859 31.797 1.00 85.12 128 PHE A CA 1
ATOM 964 C C . PHE A 1 128 ? -8.054 -3.123 33.254 1.00 85.12 128 PHE A C 1
ATOM 966 O O . PHE A 1 128 ? -8.899 -2.986 34.140 1.00 85.12 128 PHE A O 1
ATOM 973 N N . LYS A 1 129 ? -6.778 -3.427 33.525 1.00 85.94 129 LYS A N 1
ATOM 974 C CA . LYS A 1 129 ? -6.270 -3.558 34.896 1.00 85.94 129 LYS A CA 1
ATOM 975 C C . LYS A 1 129 ? -6.353 -2.232 35.658 1.00 85.94 129 LYS A C 1
ATOM 977 O O . LYS A 1 129 ? -6.762 -2.233 36.815 1.00 85.94 129 LYS A O 1
ATOM 982 N N . ALA A 1 130 ? -6.017 -1.110 35.017 1.00 86.81 130 ALA A N 1
ATOM 983 C CA . ALA A 1 130 ? -6.145 0.221 35.614 1.00 86.81 130 ALA A CA 1
ATOM 984 C C . ALA A 1 130 ? -7.615 0.599 35.883 1.00 86.81 130 ALA A C 1
ATOM 986 O O . ALA A 1 130 ? -7.930 1.139 36.940 1.00 86.81 130 ALA A O 1
ATOM 987 N N . ALA A 1 131 ? -8.519 0.248 34.965 1.00 84.19 131 ALA A N 1
ATOM 988 C CA . ALA A 1 131 ? -9.958 0.481 35.082 1.00 84.19 131 ALA A CA 1
ATOM 989 C C . ALA A 1 131 ? -10.695 -0.535 35.982 1.00 84.19 131 ALA A C 1
ATOM 991 O O . ALA A 1 131 ? -11.911 -0.440 36.129 1.00 84.19 131 ALA A O 1
ATOM 992 N N . LYS A 1 132 ? -9.981 -1.495 36.593 1.00 89.12 132 LYS A N 1
ATOM 993 C CA . LYS A 1 132 ? -10.535 -2.553 37.463 1.00 89.12 132 LYS A CA 1
ATOM 994 C C . LYS A 1 132 ? -11.659 -3.368 36.805 1.00 89.12 132 LYS A C 1
ATOM 996 O O . LYS A 1 132 ? -12.607 -3.777 37.470 1.00 89.12 132 LYS A O 1
ATOM 1001 N N . VAL A 1 133 ? -11.542 -3.624 35.503 1.00 78.69 133 VAL A N 1
ATOM 1002 C CA . VAL A 1 133 ? -12.509 -4.449 34.766 1.00 78.69 133 VAL A CA 1
ATOM 1003 C C . VAL A 1 133 ? -12.374 -5.908 35.215 1.00 78.69 133 VAL A C 1
ATOM 1005 O O . VAL A 1 133 ? -11.276 -6.476 35.195 1.00 78.69 133 VAL A O 1
ATOM 1008 N N . SER A 1 134 ? -13.482 -6.521 35.632 1.00 82.25 134 SER A N 1
ATOM 1009 C CA . SER A 1 134 ? -13.528 -7.942 35.983 1.00 82.25 134 SER A CA 1
ATOM 1010 C C . SER A 1 134 ? -13.230 -8.811 34.754 1.00 82.25 134 SER A C 1
ATOM 1012 O O . SER A 1 134 ? -13.597 -8.475 33.632 1.00 82.25 134 SER A O 1
ATOM 1014 N N . HIS A 1 135 ? -12.517 -9.924 34.950 1.00 79.00 135 HIS A N 1
ATOM 1015 C CA . HIS A 1 135 ? -12.181 -10.884 33.884 1.00 79.00 135 HIS A CA 1
ATOM 1016 C C . HIS A 1 135 ? -11.475 -10.285 32.647 1.00 79.00 135 HIS A C 1
ATOM 1018 O O . HIS A 1 135 ? -11.627 -10.778 31.529 1.00 79.00 135 HIS A O 1
ATOM 1024 N N . TYR A 1 136 ? -10.644 -9.253 32.835 1.00 77.00 136 TYR A N 1
ATOM 1025 C CA . TYR A 1 136 ? -9.931 -8.573 31.743 1.00 77.00 136 TYR A CA 1
ATOM 1026 C C . TYR A 1 136 ? -9.066 -9.489 30.861 1.00 77.00 136 TYR A C 1
ATOM 1028 O O . TYR A 1 136 ? -8.790 -9.148 29.711 1.00 77.00 136 TYR A O 1
ATOM 1036 N N . THR A 1 137 ? -8.625 -10.638 31.377 1.00 76.94 137 THR A N 1
ATOM 1037 C CA . THR A 1 137 ? -7.863 -11.632 30.612 1.00 76.94 137 THR A CA 1
ATOM 1038 C C . THR A 1 137 ? -8.688 -12.193 29.455 1.00 76.94 137 THR A C 1
ATOM 1040 O O . THR A 1 137 ? -8.172 -12.275 28.343 1.00 76.94 137 THR A O 1
ATOM 1043 N N . LEU A 1 138 ? -9.976 -12.470 29.683 1.00 75.12 138 LEU A N 1
ATOM 1044 C CA . LEU A 1 138 ? -10.915 -12.940 28.658 1.00 75.12 138 LEU A CA 1
ATOM 1045 C C . LEU A 1 138 ? -11.271 -11.832 27.655 1.00 75.12 138 LEU A C 1
ATOM 1047 O O . LEU A 1 138 ? -11.367 -12.085 26.460 1.00 75.12 138 LEU A O 1
ATOM 1051 N N . LEU A 1 139 ? -11.391 -10.586 28.124 1.00 70.56 139 LEU A N 1
ATOM 1052 C CA . LEU A 1 139 ? -11.758 -9.439 27.283 1.00 70.56 139 LEU A CA 1
ATOM 1053 C C . LEU A 1 139 ? -10.600 -8.924 26.418 1.00 70.56 139 LEU A C 1
ATOM 1055 O O . LEU A 1 139 ? -10.827 -8.305 25.380 1.00 70.56 139 LEU A O 1
ATOM 1059 N N . SER A 1 140 ? -9.352 -9.174 26.821 1.00 68.00 140 SER A N 1
ATOM 1060 C CA . SER A 1 140 ? -8.170 -8.690 26.094 1.00 68.00 140 SER A CA 1
ATOM 1061 C C . SER A 1 140 ? -8.048 -9.253 24.670 1.00 68.00 140 SER A C 1
ATOM 1063 O O . SER A 1 140 ? -7.488 -8.577 23.804 1.00 68.00 140 SER A O 1
ATOM 1065 N N . GLY A 1 141 ? -8.612 -10.443 24.425 1.00 67.25 141 GLY A N 1
ATOM 1066 C CA . GLY A 1 141 ? -8.664 -11.097 23.115 1.00 67.25 141 GLY A CA 1
ATOM 1067 C C . GLY A 1 141 ? -9.873 -10.729 22.245 1.00 67.25 141 GLY A C 1
ATOM 1068 O O . GLY A 1 141 ? -9.875 -11.071 21.072 1.00 67.25 141 GLY A O 1
ATOM 1069 N N . GLY A 1 142 ? -10.880 -10.029 22.780 1.00 67.50 142 GLY A N 1
ATOM 1070 C CA . GLY A 1 142 ? -12.145 -9.752 22.079 1.00 67.50 142 GLY A CA 1
ATOM 1071 C C . GLY A 1 142 ? -12.143 -8.528 21.157 1.00 67.50 142 GLY A C 1
ATOM 1072 O O . GLY A 1 142 ? -13.210 -8.021 20.839 1.00 67.50 142 GLY A O 1
ATOM 1073 N N . ASP A 1 143 ? -10.967 -7.997 20.801 1.00 64.44 143 ASP A N 1
ATOM 1074 C CA . ASP A 1 143 ? -10.774 -6.823 19.925 1.00 64.44 143 ASP A CA 1
ATOM 1075 C C . ASP A 1 143 ? -11.691 -5.610 20.184 1.00 64.44 143 ASP A C 1
ATOM 1077 O O . ASP A 1 143 ? -11.992 -4.807 19.300 1.00 64.44 143 ASP A O 1
ATOM 1081 N N . VAL A 1 144 ? -12.052 -5.397 21.449 1.00 64.62 144 VAL A N 1
ATOM 1082 C CA . VAL A 1 144 ? -12.862 -4.248 21.856 1.00 64.62 144 VAL A CA 1
ATOM 1083 C C . VAL A 1 144 ? -12.047 -2.967 21.686 1.00 64.62 144 VAL A C 1
ATOM 1085 O O . VAL A 1 144 ? -11.002 -2.778 22.318 1.00 64.62 144 VAL A O 1
ATOM 1088 N N . SER A 1 145 ? -12.515 -2.074 20.819 1.00 63.12 145 SER A N 1
ATOM 1089 C CA . SER A 1 145 ? -11.889 -0.779 20.544 1.00 63.12 145 SER A CA 1
ATOM 1090 C C . SER A 1 145 ? -12.949 0.315 20.429 1.00 63.12 145 SER A C 1
ATOM 1092 O O . SER A 1 145 ? -14.143 0.036 20.379 1.00 63.12 145 SER A O 1
ATOM 1094 N N . GLN A 1 146 ? -12.542 1.585 20.358 1.00 56.97 146 GLN A N 1
ATOM 1095 C CA . GLN A 1 146 ? -13.502 2.663 20.078 1.00 56.97 146 GLN A CA 1
ATOM 1096 C C . GLN A 1 146 ? -14.208 2.485 18.721 1.00 56.97 146 GLN A C 1
ATOM 1098 O O . GLN A 1 146 ? -15.342 2.938 18.573 1.00 56.97 146 GLN A O 1
ATOM 1103 N N . 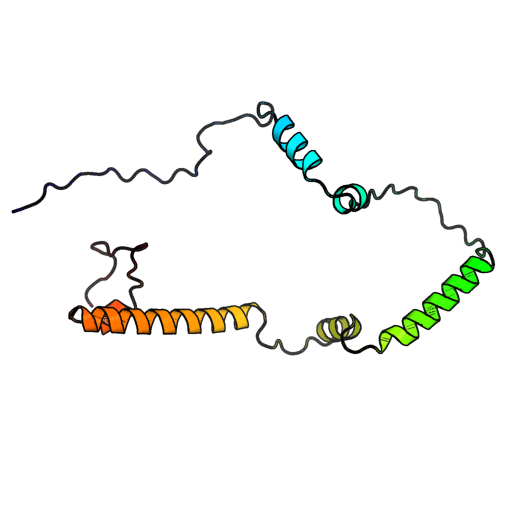LEU A 1 147 ? -13.555 1.813 17.765 1.00 63.06 147 LEU A N 1
ATOM 1104 C CA . LEU A 1 147 ? -14.102 1.510 16.440 1.00 63.06 147 LEU A CA 1
ATOM 1105 C C . LEU A 1 147 ? -15.019 0.281 16.454 1.00 63.06 147 LEU A C 1
ATOM 1107 O O . LEU A 1 147 ? -15.936 0.201 15.646 1.00 63.06 147 LEU A O 1
ATOM 1111 N N . GLN A 1 148 ? -14.794 -0.649 17.383 1.00 66.31 148 GLN A N 1
ATOM 1112 C CA . GLN A 1 148 ? -15.552 -1.889 17.512 1.00 66.31 148 GLN A CA 1
ATOM 1113 C C . GLN A 1 148 ? -16.048 -2.031 18.951 1.00 66.31 148 GLN A C 1
ATOM 1115 O O . GLN A 1 148 ? -15.372 -2.582 19.826 1.00 66.31 148 GLN A O 1
ATOM 1120 N N . LYS A 1 149 ? -17.221 -1.442 19.198 1.00 67.56 149 LYS A N 1
ATOM 1121 C CA . LYS A 1 149 ? -17.927 -1.543 20.478 1.00 67.56 149 LYS A CA 1
ATOM 1122 C C . LYS A 1 149 ? -18.533 -2.938 20.601 1.00 67.56 149 LYS A C 1
ATOM 1124 O O . LYS A 1 149 ? -19.051 -3.457 19.622 1.00 67.56 149 LYS A O 1
ATOM 1129 N N . LEU A 1 150 ? -18.505 -3.491 21.809 1.00 67.38 150 LEU A N 1
ATOM 1130 C CA . LEU A 1 150 ? -19.190 -4.742 22.129 1.00 67.38 150 LEU A CA 1
ATOM 1131 C C . LEU A 1 150 ? -20.702 -4.581 21.947 1.00 67.38 150 LEU A C 1
ATOM 1133 O O . LEU A 1 150 ? -21.302 -3.711 22.586 1.00 67.38 150 LEU A O 1
ATOM 1137 N N . ALA A 1 151 ? -21.307 -5.436 21.128 1.00 69.94 151 ALA A N 1
ATOM 1138 C CA . ALA A 1 151 ? -22.746 -5.633 21.088 1.00 69.94 151 ALA A CA 1
ATOM 1139 C C . ALA A 1 151 ? -23.149 -6.847 21.942 1.00 69.94 151 ALA A C 1
ATOM 1141 O O . ALA A 1 151 ? -22.379 -7.785 22.162 1.00 69.94 151 ALA A O 1
ATOM 1142 N N . ILE A 1 152 ? -24.384 -6.827 22.448 1.00 69.12 152 ILE A N 1
ATOM 1143 C CA . ILE A 1 152 ? -24.971 -7.987 23.127 1.00 69.12 152 ILE A CA 1
ATOM 1144 C C . ILE A 1 152 ? -25.101 -9.107 22.086 1.00 69.12 152 ILE A C 1
ATOM 1146 O O . ILE A 1 152 ? -25.835 -8.948 21.116 1.00 69.12 152 ILE A O 1
ATOM 1150 N N . GLY A 1 153 ? -24.388 -10.217 22.293 1.00 69.12 153 GLY A N 1
ATOM 1151 C CA . GLY A 1 153 ? -24.360 -11.365 21.378 1.00 69.12 153 GLY A CA 1
ATOM 1152 C C . GLY A 1 153 ? -23.005 -11.636 20.714 1.00 69.12 153 GLY A C 1
ATOM 1153 O O . GLY A 1 153 ? -22.814 -12.739 20.214 1.00 69.12 153 GLY A O 1
ATOM 1154 N N . ASP A 1 154 ? -22.048 -10.700 20.768 1.00 64.94 154 ASP A N 1
ATOM 1155 C CA . ASP A 1 154 ? -20.718 -10.888 20.154 1.00 64.94 154 ASP A CA 1
ATOM 1156 C C . ASP A 1 154 ? -19.879 -11.967 20.858 1.00 64.94 154 ASP A C 1
ATOM 1158 O O . ASP A 1 154 ? -19.051 -12.632 20.238 1.00 64.94 154 ASP A O 1
ATOM 1162 N N . PHE A 1 155 ? -20.097 -12.156 22.162 1.00 63.53 155 PHE A N 1
ATOM 1163 C CA . PHE A 1 155 ? -19.405 -13.152 22.976 1.00 63.53 155 PHE A CA 1
ATOM 1164 C C . PHE A 1 155 ? -20.419 -13.893 23.851 1.00 63.53 155 PHE A C 1
ATOM 1166 O O . PHE A 1 155 ? -21.181 -13.275 24.596 1.00 63.53 155 PHE A O 1
ATOM 1173 N N . GLY A 1 156 ? -20.435 -15.223 23.750 1.00 58.94 156 GLY A N 1
ATOM 1174 C CA . GLY A 1 156 ? -21.232 -16.104 24.602 1.00 58.94 156 GLY A CA 1
ATOM 1175 C C . GLY A 1 156 ? -20.442 -16.556 25.828 1.00 58.94 156 GLY A C 1
ATOM 1176 O O . GLY A 1 156 ? -19.229 -16.751 25.755 1.00 58.94 156 GLY A O 1
ATOM 1177 N N . ILE A 1 157 ? -21.133 -16.725 26.955 1.00 49.03 157 ILE A N 1
ATOM 1178 C CA . ILE A 1 157 ? -20.589 -17.443 28.112 1.00 49.03 157 ILE A CA 1
ATOM 1179 C C . ILE A 1 157 ? -20.496 -18.922 27.709 1.00 49.03 157 ILE A C 1
ATOM 1181 O O . ILE A 1 157 ? -21.496 -19.478 27.254 1.00 49.03 157 ILE A O 1
ATOM 1185 N N . VAL A 1 158 ? -19.310 -19.524 27.843 1.00 50.25 158 VAL A N 1
ATOM 1186 C CA . VAL A 1 158 ? -19.122 -20.986 27.786 1.00 50.25 158 VAL A CA 1
ATOM 1187 C C . VAL A 1 158 ? -19.314 -21.556 29.181 1.00 50.25 158 VAL A C 1
ATOM 1189 O O . VAL A 1 158 ? -18.729 -20.968 30.120 1.00 50.25 158 VAL A O 1
#

Secondary structure (DSSP, 8-state):
-PPP---------PPTTTT----TTS---HHHHHHHHHT--HHHHH-S----------------HHHHHHHHHHHHHHHHHTTSTTSTHHHHHHHHTT----S-HHHHHHHHHHHHHHHHHHHHHHHHHHTT-TTHHHHTTTT--SSSPPPTTSS---

Sequence (158 aa):
MTLPSVLVADQSSKPFGSSLYISTHTIDFSPLIAQRLQNQTKQVEKGTRTKTTNSTTDSESEGSIRRQIFRKFHEIFKEDQARAPGTAVERKVRWDMGTTAGPGNAANAATAAAAVAKTAATSRAKLFKAAKVSHYTLLSGGDVSQLQKLAIGDFGIV